Protein AF-A0AAW1ND00-F1 (afdb_monomer_lite)

pLDDT: mean 73.57, std 12.87, range [39.44, 89.62]

Foldseek 3Di:
DWKWFWKDAPPDLDTDIDIFDPDPVDPLHGPLVVVLVVCLVVVVRRMDGAWIEFEDDVPDDQLVQQLSGQVNSQSSCCSNPNHQQQDKHKGWYDHPPPDIWIWIDGSSPSVDIGTDPDDDRDDPDD

Sequence (126 aa):
MVHQLTIFPQIHDHLHRQCLHFQPSDSLTPHFSQESDDLRSLIIRGFHVIGVVAPAQNNVVLESSARHAINVARELRNVLFGEDENSDLVGGVSSNGDEVRFFVSKFGDLDDVEGVEEVVYAEKFV

Organism: Saponaria officinalis (NCBI:txid3572)

Structure (mmCIF, N/CA/C/O backbone):
data_AF-A0AAW1ND00-F1
#
_entry.id   AF-A0AAW1ND00-F1
#
loop_
_atom_site.group_PDB
_atom_site.id
_atom_site.type_symbol
_atom_site.label_atom_id
_atom_site.label_alt_id
_atom_site.label_comp_id
_atom_site.label_asym_id
_atom_site.label_entity_id
_atom_site.label_seq_id
_atom_site.pdbx_PDB_ins_code
_atom_site.Cartn_x
_atom_site.Cartn_y
_atom_site.Cartn_z
_atom_site.occupancy
_atom_site.B_iso_or_equiv
_atom_site.auth_seq_id
_atom_site.auth_comp_id
_atom_site.auth_asym_id
_atom_site.auth_atom_id
_atom_site.pdbx_PDB_model_num
ATOM 1 N N . MET A 1 1 ? 9.511 12.454 -3.654 1.00 44.69 1 MET A N 1
ATOM 2 C CA . MET A 1 1 ? 8.935 11.317 -4.402 1.00 44.69 1 MET A CA 1
ATOM 3 C C . MET A 1 1 ? 7.480 11.201 -3.967 1.00 44.69 1 MET A C 1
ATOM 5 O O . MET A 1 1 ? 7.247 11.313 -2.775 1.00 44.69 1 MET A O 1
ATOM 9 N N . VAL A 1 2 ? 6.510 11.109 -4.882 1.00 43.94 2 VAL A N 1
ATOM 10 C CA . VAL A 1 2 ? 5.072 11.091 -4.532 1.00 43.94 2 VAL A CA 1
ATOM 11 C C . VAL A 1 2 ? 4.541 9.682 -4.769 1.00 43.94 2 VAL A C 1
ATOM 13 O O . VAL A 1 2 ? 4.564 9.230 -5.906 1.00 43.94 2 VAL A O 1
ATOM 16 N N . HIS A 1 3 ? 4.095 8.992 -3.721 1.00 55.91 3 HIS A N 1
ATOM 17 C CA . HIS A 1 3 ? 3.437 7.686 -3.844 1.00 55.91 3 HIS A CA 1
ATOM 18 C C . HIS A 1 3 ? 1.919 7.874 -3.769 1.00 55.91 3 HIS A C 1
ATOM 20 O O . HIS A 1 3 ? 1.431 8.728 -3.023 1.00 55.91 3 HIS A O 1
ATOM 26 N N . GLN A 1 4 ? 1.178 7.102 -4.562 1.00 55.66 4 GLN A N 1
ATOM 27 C CA . GLN A 1 4 ? -0.271 7.219 -4.703 1.00 55.66 4 GLN A CA 1
ATOM 28 C C . GLN A 1 4 ? -0.953 6.026 -4.030 1.00 55.66 4 GLN A C 1
ATOM 30 O O . GLN A 1 4 ? -0.794 4.886 -4.451 1.00 55.66 4 GLN A O 1
ATOM 35 N N . LEU A 1 5 ? -1.720 6.274 -2.974 1.00 60.75 5 LEU A N 1
ATOM 36 C CA . LEU A 1 5 ? -2.513 5.256 -2.296 1.00 60.75 5 LEU A CA 1
ATOM 37 C C . LEU A 1 5 ? -3.749 4.908 -3.124 1.00 60.75 5 LEU A C 1
ATOM 39 O O . LEU A 1 5 ? -4.407 5.794 -3.675 1.00 60.75 5 LEU A O 1
ATOM 43 N N . THR A 1 6 ? -4.075 3.618 -3.178 1.00 59.97 6 THR A N 1
ATOM 44 C CA . THR A 1 6 ? -5.242 3.109 -3.893 1.00 59.97 6 THR A CA 1
ATOM 45 C C . THR A 1 6 ? -6.240 2.520 -2.898 1.00 59.97 6 THR A C 1
ATOM 47 O O . THR A 1 6 ? -5.964 1.516 -2.240 1.00 59.97 6 THR A O 1
ATOM 50 N N . ILE A 1 7 ? -7.408 3.154 -2.777 1.00 59.97 7 ILE A N 1
ATOM 51 C CA . ILE A 1 7 ? -8.453 2.765 -1.823 1.00 59.97 7 ILE A CA 1
ATOM 52 C C . ILE A 1 7 ? -9.704 2.352 -2.597 1.00 59.97 7 ILE A C 1
ATOM 54 O O . ILE A 1 7 ? -10.157 3.082 -3.484 1.00 59.97 7 ILE A O 1
ATOM 58 N N . PHE A 1 8 ? -10.280 1.206 -2.232 1.00 50.94 8 PHE A N 1
ATOM 59 C CA . PHE A 1 8 ? -11.514 0.714 -2.838 1.00 50.94 8 PHE A CA 1
ATOM 60 C C . PHE A 1 8 ? -12.699 0.944 -1.890 1.00 50.94 8 PHE A C 1
ATOM 62 O O . PHE A 1 8 ? -12.628 0.556 -0.715 1.00 50.94 8 PHE A O 1
ATOM 69 N N . PRO A 1 9 ? -13.791 1.571 -2.360 1.00 46.41 9 PRO A N 1
ATOM 70 C CA . PRO A 1 9 ? -15.049 1.583 -1.630 1.00 46.41 9 PRO A CA 1
ATOM 71 C C . PRO A 1 9 ? -15.669 0.181 -1.656 1.00 46.41 9 PRO A C 1
ATOM 73 O O . PRO A 1 9 ? -15.730 -0.450 -2.705 1.00 46.41 9 PRO A O 1
ATOM 76 N N . GLN A 1 10 ? -16.226 -0.290 -0.540 1.00 45.94 10 GLN A N 1
ATOM 77 C CA . GLN A 1 10 ? -17.009 -1.537 -0.503 1.00 45.94 10 GLN A CA 1
ATOM 78 C C . GLN A 1 10 ? -18.344 -1.432 -1.275 1.00 45.94 10 GLN A C 1
ATOM 80 O O . GLN A 1 10 ? -19.018 -2.441 -1.472 1.00 45.94 10 GLN A O 1
ATOM 85 N N . ILE A 1 11 ? -18.751 -0.217 -1.674 1.00 42.00 11 ILE A N 1
ATOM 86 C CA . ILE A 1 11 ? -20.117 0.099 -2.132 1.00 42.00 11 ILE A CA 1
ATOM 87 C C . ILE A 1 11 ? -20.161 0.886 -3.458 1.00 42.00 11 ILE A C 1
ATOM 89 O O . ILE A 1 11 ? -21.248 1.219 -3.911 1.00 42.00 11 ILE A O 1
ATOM 93 N N . HIS A 1 12 ? -19.022 1.257 -4.053 1.00 42.28 12 HIS A N 1
ATOM 94 C CA . HIS A 1 12 ? -18.966 2.048 -5.294 1.00 42.28 12 HIS A CA 1
ATOM 95 C C . HIS A 1 12 ? -17.793 1.589 -6.173 1.00 42.28 12 HIS A C 1
ATOM 97 O O . HIS A 1 12 ? -16.696 1.374 -5.668 1.00 42.28 12 HIS A O 1
ATOM 103 N N . ASP A 1 13 ? -17.992 1.533 -7.491 1.00 50.94 13 ASP A N 1
ATOM 104 C CA . ASP A 1 13 ? -16.999 1.068 -8.481 1.00 50.94 13 ASP A CA 1
ATOM 105 C C . ASP A 1 13 ? -15.899 2.104 -8.802 1.00 50.94 13 ASP A C 1
ATOM 107 O O . ASP A 1 13 ? -15.204 2.026 -9.816 1.00 50.94 13 ASP A O 1
ATOM 111 N N . HIS A 1 14 ? -15.735 3.126 -7.958 1.00 55.09 14 HIS A N 1
ATOM 112 C CA . HIS A 1 14 ? -14.789 4.212 -8.190 1.00 55.09 14 HIS A CA 1
ATOM 113 C C . HIS A 1 14 ? -13.562 4.094 -7.293 1.00 55.09 14 HIS A C 1
ATOM 115 O O . HIS A 1 14 ? -13.641 4.213 -6.072 1.00 55.09 14 HIS A O 1
ATOM 121 N N . LEU A 1 15 ? -12.404 3.935 -7.932 1.00 58.16 15 LEU A N 1
ATOM 122 C CA . LEU A 1 15 ? -11.105 3.967 -7.281 1.00 58.16 15 LEU A CA 1
ATOM 123 C C . LEU A 1 15 ? -10.803 5.369 -6.742 1.00 58.16 15 LEU A C 1
ATOM 125 O O . LEU A 1 15 ? -10.656 6.315 -7.522 1.00 58.16 15 LEU A O 1
ATOM 129 N N . HIS A 1 16 ? -10.656 5.508 -5.424 1.00 63.41 16 HIS A N 1
ATOM 130 C CA . HIS A 1 16 ? -10.162 6.754 -4.846 1.00 63.41 16 HIS A CA 1
ATOM 131 C C . HIS A 1 16 ? -8.635 6.706 -4.776 1.00 63.41 16 HIS A C 1
ATOM 133 O O . HIS A 1 16 ? -8.058 5.799 -4.170 1.00 63.41 16 HIS A O 1
ATOM 139 N N . ARG A 1 17 ? -7.982 7.677 -5.423 1.00 62.47 17 ARG A N 1
ATOM 140 C CA . ARG A 1 17 ? -6.524 7.811 -5.439 1.00 62.47 17 ARG A CA 1
ATOM 141 C C . ARG A 1 17 ? -6.117 9.083 -4.710 1.00 62.47 17 ARG A C 1
ATOM 143 O O . ARG A 1 17 ? -6.443 10.175 -5.168 1.00 62.47 17 ARG A O 1
ATOM 150 N N . GLN A 1 18 ? -5.377 8.935 -3.616 1.00 68.81 18 GLN A N 1
ATOM 151 C CA . GLN A 1 18 ? -4.851 10.050 -2.828 1.00 68.81 18 GLN A CA 1
ATOM 152 C C . GLN A 1 18 ? -3.328 9.935 -2.729 1.00 68.81 18 GLN A C 1
ATOM 154 O O . GLN A 1 18 ? -2.784 8.837 -2.642 1.00 68.81 18 GLN A O 1
ATOM 159 N N . CYS A 1 19 ? -2.625 11.063 -2.795 1.00 74.25 19 CYS A N 1
ATOM 160 C CA . CYS A 1 19 ? -1.177 11.090 -2.602 1.00 74.25 19 CYS A CA 1
ATOM 161 C C . CYS A 1 19 ? -0.846 11.026 -1.109 1.00 74.25 19 CYS A C 1
ATOM 163 O O . CYS A 1 19 ? -1.478 11.733 -0.329 1.00 74.25 19 CYS A O 1
ATOM 165 N N . LEU A 1 20 ? 0.162 10.232 -0.746 1.00 75.31 20 LEU A N 1
ATOM 166 C CA . LEU A 1 20 ? 0.664 10.158 0.627 1.00 75.31 20 LEU A CA 1
ATOM 167 C C . LEU A 1 20 ? 1.698 11.261 0.883 1.00 75.31 20 LEU A C 1
ATOM 169 O O . LEU A 1 20 ? 2.569 11.510 0.039 1.00 75.31 20 LEU A O 1
ATOM 173 N N . HIS A 1 21 ? 1.648 11.879 2.059 1.00 79.38 21 HIS A N 1
ATOM 174 C CA . HIS A 1 21 ? 2.689 12.772 2.552 1.00 79.38 21 HIS A CA 1
ATOM 175 C C . HIS A 1 21 ? 3.846 11.953 3.126 1.00 79.38 21 HIS A C 1
ATOM 177 O O . HIS A 1 21 ? 3.658 11.037 3.926 1.00 79.38 21 HIS A O 1
ATOM 183 N N . PHE A 1 22 ? 5.067 12.299 2.723 1.00 76.38 22 PHE A N 1
ATOM 184 C CA . PHE A 1 22 ? 6.293 11.625 3.151 1.00 76.38 22 PHE A CA 1
ATOM 185 C C . PHE A 1 22 ? 7.032 12.430 4.206 1.00 76.38 22 PHE A C 1
ATOM 187 O O . PHE A 1 22 ? 6.943 13.660 4.230 1.00 76.38 22 PHE A O 1
ATOM 194 N N . GLN A 1 23 ? 7.788 11.727 5.047 1.00 76.75 23 GLN A N 1
ATOM 195 C CA . GLN A 1 23 ? 8.604 12.351 6.072 1.00 76.75 23 GLN A CA 1
ATOM 196 C C . GLN A 1 23 ? 9.640 13.305 5.451 1.00 76.75 23 GLN A C 1
ATOM 198 O O . GLN A 1 23 ? 10.354 12.920 4.526 1.00 76.75 23 GLN A O 1
ATOM 203 N N . PRO A 1 24 ? 9.806 14.538 5.975 1.00 72.62 24 PRO A N 1
ATOM 204 C CA . PRO A 1 24 ? 10.834 15.465 5.507 1.00 72.62 24 PRO A CA 1
ATOM 205 C C . PRO A 1 24 ? 12.245 14.877 5.597 1.00 72.62 24 PRO A C 1
ATOM 207 O O . PRO A 1 24 ? 13.118 15.230 4.810 1.00 72.62 24 PRO A O 1
ATOM 210 N N . SER A 1 25 ? 12.461 13.999 6.579 1.00 76.38 25 SER A N 1
ATOM 211 C CA . SER A 1 25 ? 13.715 13.294 6.837 1.00 76.38 25 SER A CA 1
ATOM 212 C C . SER A 1 25 ? 13.886 12.011 6.023 1.00 76.38 25 SER A C 1
ATOM 214 O O . SER A 1 25 ? 15.015 11.546 5.894 1.00 76.38 25 SER A O 1
ATOM 216 N N . ASP A 1 26 ? 12.803 11.439 5.486 1.00 74.56 26 ASP A N 1
ATOM 217 C CA . ASP A 1 26 ? 12.828 10.200 4.708 1.00 74.56 26 ASP A CA 1
ATOM 218 C C . ASP A 1 26 ? 11.760 10.215 3.603 1.00 74.56 26 ASP A C 1
ATOM 220 O O . ASP A 1 26 ? 10.564 10.037 3.834 1.00 74.56 26 ASP A O 1
ATOM 224 N N . SER A 1 27 ? 12.219 10.375 2.361 1.00 69.75 27 SER A N 1
ATOM 225 C CA . SER A 1 27 ? 11.358 10.432 1.178 1.00 69.75 27 SER A CA 1
ATOM 226 C C . SER A 1 27 ? 10.739 9.093 0.762 1.00 69.75 27 SER A C 1
ATOM 228 O O . SER A 1 27 ? 10.025 9.060 -0.243 1.00 69.75 27 SER A O 1
ATOM 230 N N . LEU A 1 28 ? 11.046 8.007 1.478 1.00 70.38 28 LEU A N 1
ATOM 231 C CA . LEU A 1 28 ? 10.506 6.664 1.258 1.00 70.38 28 LEU A CA 1
ATOM 232 C C . LEU A 1 28 ? 9.554 6.224 2.374 1.00 70.38 28 LEU A C 1
ATOM 234 O O . LEU A 1 28 ? 8.846 5.239 2.207 1.00 70.38 28 LEU A O 1
ATOM 238 N N . THR A 1 29 ? 9.462 6.966 3.476 1.00 76.69 29 THR A N 1
ATOM 239 C CA . THR A 1 29 ? 8.557 6.625 4.578 1.00 76.69 29 THR A CA 1
ATOM 240 C C . THR A 1 29 ? 7.404 7.629 4.666 1.00 76.69 29 THR A C 1
ATOM 242 O O . THR A 1 29 ? 7.641 8.824 4.876 1.00 76.69 29 THR A O 1
ATOM 245 N N . PRO A 1 30 ? 6.141 7.191 4.513 1.00 82.00 30 PRO A N 1
ATOM 246 C CA . PRO A 1 30 ? 4.983 8.054 4.722 1.00 82.00 30 PRO A CA 1
ATOM 247 C C . PRO A 1 30 ? 4.836 8.539 6.165 1.00 82.00 30 PRO A C 1
ATOM 249 O O . PRO A 1 30 ? 5.257 7.892 7.125 1.00 82.00 30 PRO A O 1
ATOM 252 N N . HIS A 1 31 ? 4.138 9.656 6.337 1.00 84.44 31 HIS A N 1
ATOM 253 C CA . HIS A 1 31 ? 3.668 10.123 7.635 1.00 84.44 31 HIS A CA 1
ATOM 254 C C . HIS A 1 31 ? 2.451 9.320 8.109 1.00 84.44 31 HIS A C 1
ATOM 256 O O . HIS A 1 31 ? 1.345 9.845 8.186 1.00 84.44 31 HIS A O 1
ATOM 262 N N . PHE A 1 32 ? 2.651 8.052 8.475 1.00 82.69 32 PHE A N 1
ATOM 263 C CA . PHE A 1 32 ? 1.560 7.122 8.797 1.00 82.69 32 PHE A CA 1
ATOM 264 C C . PHE A 1 32 ? 0.520 7.661 9.786 1.00 82.69 32 PHE A C 1
ATOM 266 O O . PHE A 1 32 ? -0.664 7.433 9.581 1.00 82.69 32 PHE A O 1
ATOM 273 N N . SER A 1 33 ? 0.925 8.408 10.821 1.00 83.75 33 SER A N 1
ATOM 274 C CA . SER A 1 33 ? -0.034 9.018 11.755 1.00 83.75 33 SER A CA 1
ATOM 275 C C . SER A 1 33 ? -0.968 10.003 11.049 1.00 83.75 33 SER A C 1
ATOM 277 O O . SER A 1 33 ? -2.181 9.884 11.185 1.00 83.75 33 SER A O 1
ATOM 279 N N . GLN A 1 34 ? -0.410 10.931 10.269 1.00 83.81 34 GLN A N 1
ATOM 280 C CA . GLN A 1 34 ? -1.178 11.934 9.532 1.00 83.81 34 GLN A CA 1
ATOM 281 C C . GLN A 1 34 ? -2.067 11.271 8.477 1.00 83.81 34 GLN A C 1
ATOM 283 O O . GLN A 1 34 ? -3.267 11.520 8.438 1.00 83.81 34 GLN A O 1
ATOM 288 N N . GLU A 1 35 ? -1.491 10.369 7.680 1.00 84.44 35 GLU A N 1
ATOM 289 C CA . GLU A 1 35 ? -2.233 9.633 6.655 1.00 84.44 35 GLU A CA 1
ATOM 290 C C . GLU A 1 35 ? -3.373 8.822 7.273 1.00 84.44 35 GLU A C 1
ATOM 292 O O . GLU A 1 35 ? -4.479 8.801 6.746 1.00 84.44 35 GLU A O 1
ATOM 297 N N . SER A 1 36 ? -3.145 8.187 8.426 1.00 81.62 36 SER A N 1
ATOM 298 C CA . SER A 1 36 ? -4.183 7.407 9.097 1.00 81.62 36 SER A CA 1
ATOM 299 C C . SER A 1 36 ? -5.359 8.261 9.571 1.00 81.62 36 SER A C 1
ATOM 301 O O . SER A 1 36 ? -6.504 7.821 9.476 1.00 81.62 36 SER A O 1
ATOM 303 N N . ASP A 1 37 ? -5.103 9.482 10.041 1.00 84.12 37 ASP A N 1
ATOM 304 C CA . ASP A 1 37 ? -6.154 10.398 10.486 1.00 84.12 37 ASP A CA 1
ATOM 305 C C . ASP A 1 37 ? -7.002 10.883 9.305 1.00 84.12 37 ASP A C 1
ATOM 307 O O . ASP A 1 37 ? -8.236 10.861 9.383 1.00 84.12 37 ASP A O 1
ATOM 311 N N . ASP A 1 38 ? -6.361 11.206 8.179 1.00 79.75 38 ASP A N 1
ATOM 312 C CA . ASP A 1 38 ? -7.047 11.570 6.937 1.00 79.75 38 ASP A CA 1
ATOM 313 C C . ASP A 1 38 ? -7.891 10.393 6.408 1.00 79.75 38 ASP A C 1
ATOM 315 O O . ASP A 1 38 ? -9.079 10.545 6.091 1.00 79.75 38 ASP A O 1
ATOM 319 N N . LEU A 1 39 ? -7.314 9.186 6.391 1.00 78.88 39 LEU A N 1
ATOM 320 C CA . LEU A 1 39 ? -7.948 7.967 5.881 1.00 78.88 39 LEU A CA 1
ATOM 321 C C . LEU A 1 39 ? -9.087 7.452 6.761 1.00 78.88 39 LEU A C 1
ATOM 323 O O . LEU A 1 39 ? -10.058 6.908 6.229 1.00 78.88 39 LEU A O 1
ATOM 327 N N . ARG A 1 40 ? -9.042 7.649 8.084 1.00 81.44 40 ARG A N 1
ATOM 328 C CA . ARG A 1 40 ? -10.145 7.279 8.994 1.00 81.44 40 ARG A CA 1
ATOM 329 C C . ARG A 1 40 ? -11.463 7.934 8.587 1.00 81.44 40 ARG A C 1
ATOM 331 O O . ARG A 1 40 ? -12.512 7.294 8.662 1.00 81.44 40 ARG A O 1
ATOM 338 N N . SER A 1 41 ? -11.417 9.170 8.087 1.00 75.06 41 SER A N 1
ATOM 339 C CA . SER A 1 41 ? -12.606 9.873 7.587 1.00 75.06 41 SER A CA 1
ATOM 340 C C . SER A 1 41 ? -13.233 9.202 6.352 1.00 75.06 41 SER A C 1
ATOM 342 O O . SER A 1 41 ? -14.452 9.273 6.153 1.00 75.06 41 SER A O 1
ATOM 344 N N . LEU A 1 42 ? -12.412 8.523 5.543 1.00 68.69 42 LEU A N 1
ATOM 345 C CA . LEU A 1 42 ? -12.833 7.774 4.362 1.00 68.69 42 LEU A CA 1
ATOM 346 C C . LEU A 1 42 ? -13.297 6.366 4.739 1.00 68.69 42 LEU A C 1
ATOM 348 O O . LEU A 1 42 ? -14.325 5.912 4.251 1.00 68.69 42 LEU A O 1
ATOM 352 N N . ILE A 1 43 ? -12.607 5.691 5.658 1.00 67.81 43 ILE A N 1
ATOM 353 C CA . ILE A 1 43 ? -12.944 4.329 6.107 1.00 67.81 43 ILE A CA 1
ATOM 354 C C . ILE A 1 43 ? -14.331 4.256 6.742 1.00 67.81 43 ILE A C 1
ATOM 356 O O . ILE A 1 43 ? -15.072 3.317 6.460 1.00 67.81 43 ILE A O 1
ATOM 360 N N . ILE A 1 44 ? -14.738 5.270 7.516 1.00 59.47 44 ILE A N 1
ATOM 361 C CA . ILE A 1 44 ? -16.102 5.361 8.074 1.00 59.47 44 ILE A CA 1
ATOM 362 C C . ILE A 1 44 ? -17.176 5.305 6.964 1.00 59.47 44 ILE A C 1
ATOM 364 O O . ILE A 1 44 ? -18.315 4.921 7.217 1.00 59.47 44 ILE A O 1
ATOM 368 N N . ARG A 1 45 ? -16.818 5.620 5.710 1.00 62.25 45 ARG A N 1
ATOM 369 C CA . ARG A 1 45 ? -17.694 5.529 4.530 1.00 62.25 45 ARG A CA 1
ATOM 370 C C . ARG A 1 45 ? -17.657 4.156 3.841 1.00 62.25 45 ARG A C 1
ATOM 372 O O . ARG A 1 45 ? -18.149 4.031 2.724 1.00 62.25 45 ARG A O 1
ATOM 379 N N . GLY A 1 46 ? -17.082 3.138 4.485 1.00 63.97 46 GLY A N 1
ATOM 380 C CA . GLY A 1 46 ? -16.999 1.770 3.970 1.00 63.97 46 GLY A CA 1
ATOM 381 C C . GLY A 1 46 ? -15.828 1.535 3.016 1.00 63.97 46 GLY A C 1
ATOM 382 O O . GLY A 1 46 ? -15.947 0.727 2.103 1.00 63.97 46 GLY A O 1
ATOM 383 N N . PH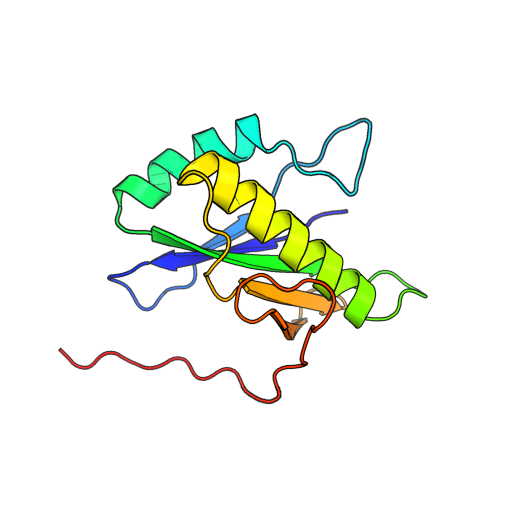E A 1 47 ? -14.717 2.251 3.176 1.00 66.88 47 PHE A N 1
ATOM 384 C CA . PHE A 1 47 ? -13.527 2.079 2.339 1.00 66.88 47 PHE A CA 1
ATOM 385 C C . PHE A 1 47 ? -12.513 1.136 2.985 1.00 66.88 47 PHE A C 1
ATOM 387 O O . PHE A 1 47 ? -12.372 1.115 4.207 1.00 66.88 47 PHE A O 1
ATOM 394 N N . HIS A 1 48 ? -11.774 0.396 2.155 1.00 71.06 48 HIS A N 1
ATOM 395 C CA . HIS A 1 48 ? -10.686 -0.469 2.598 1.00 71.06 48 HIS A CA 1
ATOM 396 C C . HIS A 1 48 ? -9.405 -0.180 1.813 1.00 71.06 48 HIS A C 1
ATOM 398 O O . HIS A 1 48 ? -9.428 0.007 0.592 1.00 71.06 48 HIS A O 1
ATOM 404 N N . VAL A 1 49 ? -8.276 -0.140 2.517 1.00 73.81 49 VAL A N 1
ATOM 405 C CA . VAL A 1 49 ? -6.959 0.008 1.889 1.00 73.81 49 VAL A CA 1
ATOM 406 C C . VAL A 1 49 ? -6.540 -1.362 1.384 1.00 73.81 49 VAL A C 1
ATOM 408 O O . VAL A 1 49 ? -6.465 -2.285 2.179 1.00 73.81 49 VAL A O 1
ATOM 411 N N . ILE A 1 50 ? -6.271 -1.542 0.094 1.00 74.06 50 ILE A N 1
ATOM 412 C CA . ILE A 1 50 ? -5.779 -2.839 -0.419 1.00 74.06 50 ILE A CA 1
ATOM 413 C C . ILE A 1 50 ? -4.398 -2.736 -1.062 1.00 74.06 50 ILE A C 1
ATOM 415 O O . ILE A 1 50 ? -3.798 -3.762 -1.363 1.00 74.06 50 ILE A O 1
ATOM 419 N N . GLY A 1 51 ? -3.881 -1.519 -1.254 1.00 79.62 51 GLY A N 1
ATOM 420 C CA . GLY A 1 51 ? -2.587 -1.341 -1.887 1.00 79.62 51 GLY A CA 1
ATOM 421 C C . GLY A 1 51 ? -2.124 0.099 -2.056 1.00 79.62 51 GLY A C 1
ATOM 422 O O . GLY A 1 51 ? -2.889 1.054 -1.911 1.00 79.62 51 GLY A O 1
ATOM 423 N N . VAL A 1 52 ? -0.848 0.245 -2.401 1.00 83.31 52 VAL A N 1
ATOM 424 C CA . VAL A 1 52 ? -0.170 1.524 -2.670 1.00 83.31 52 VAL A CA 1
ATOM 425 C C . VAL A 1 52 ? 0.518 1.429 -4.024 1.00 83.31 52 VAL A C 1
ATOM 427 O O . VAL A 1 52 ? 1.003 0.367 -4.398 1.00 83.31 52 VAL A O 1
ATOM 430 N N . VAL A 1 53 ? 0.582 2.537 -4.756 1.00 82.38 53 VAL A N 1
ATOM 431 C CA . VAL A 1 53 ? 1.346 2.675 -5.995 1.00 82.38 53 VAL A CA 1
ATOM 432 C C . VAL A 1 53 ? 2.592 3.517 -5.728 1.00 82.38 53 VAL A C 1
ATOM 434 O O . VAL A 1 53 ? 2.500 4.680 -5.327 1.00 82.38 53 VAL A O 1
ATOM 437 N N . ALA A 1 54 ? 3.763 2.939 -5.976 1.00 82.50 54 ALA A N 1
ATOM 438 C CA . ALA A 1 54 ? 5.045 3.623 -5.924 1.00 82.50 54 ALA A CA 1
ATOM 439 C C . ALA A 1 54 ? 5.490 4.106 -7.313 1.00 82.50 54 ALA A C 1
ATOM 441 O O . ALA A 1 54 ? 5.263 3.417 -8.309 1.00 82.50 54 ALA A O 1
ATOM 442 N N . PRO A 1 55 ? 6.170 5.257 -7.420 1.00 76.50 55 PRO A N 1
ATOM 443 C CA . PRO A 1 55 ? 6.896 5.597 -8.635 1.00 76.50 55 PRO A CA 1
ATOM 444 C C . PRO A 1 55 ? 8.003 4.580 -8.906 1.00 76.50 55 PRO A C 1
ATOM 446 O O . PRO A 1 55 ? 8.769 4.235 -8.005 1.00 76.50 55 PRO A O 1
ATOM 449 N N . ALA A 1 56 ? 8.146 4.169 -10.162 1.00 76.62 56 ALA A N 1
ATOM 450 C CA .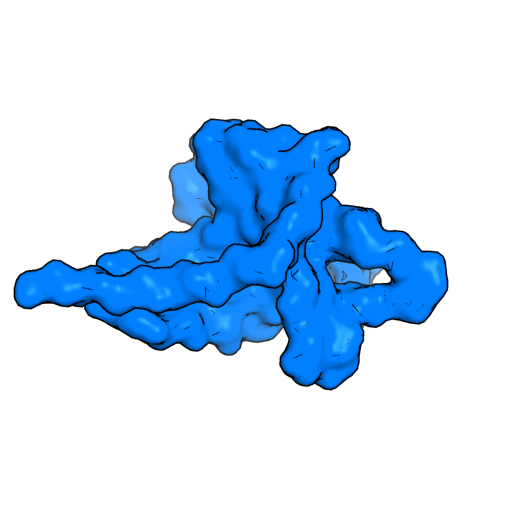 ALA A 1 56 ? 9.337 3.471 -10.615 1.00 76.62 56 ALA A CA 1
ATOM 451 C C . ALA A 1 56 ? 10.543 4.409 -10.467 1.00 76.62 56 ALA A C 1
ATOM 453 O O . ALA A 1 56 ? 10.564 5.503 -11.037 1.00 76.62 56 ALA A O 1
ATOM 454 N N . GLN A 1 57 ? 11.550 3.996 -9.701 1.00 71.25 57 GLN A N 1
ATOM 455 C CA . GLN A 1 57 ? 12.814 4.724 -9.645 1.00 71.25 57 GLN A CA 1
ATOM 456 C C . GLN A 1 57 ? 13.721 4.294 -10.797 1.00 71.25 57 GLN A C 1
ATOM 458 O O . GLN A 1 57 ? 13.834 3.108 -11.115 1.00 71.25 57 GLN A O 1
ATOM 463 N N . ASN A 1 58 ? 14.420 5.260 -11.392 1.00 65.19 58 ASN A N 1
ATOM 464 C CA . ASN A 1 58 ? 15.441 4.970 -12.392 1.00 65.19 58 ASN A CA 1
ATOM 465 C C . ASN A 1 58 ? 16.510 4.053 -11.774 1.00 65.19 58 ASN A C 1
ATOM 467 O O . ASN A 1 58 ? 17.070 4.377 -10.729 1.00 65.19 58 ASN A O 1
ATOM 471 N N . ASN A 1 59 ? 16.811 2.940 -12.448 1.00 65.88 59 ASN A N 1
ATOM 472 C CA . ASN A 1 59 ? 17.789 1.920 -12.039 1.00 65.88 59 ASN A CA 1
ATOM 473 C C . ASN A 1 59 ? 17.369 0.992 -10.881 1.00 65.88 59 ASN A C 1
ATOM 475 O O . ASN A 1 59 ? 18.204 0.221 -10.410 1.00 65.88 59 ASN A O 1
ATOM 479 N N . VAL A 1 60 ? 16.108 1.018 -10.437 1.00 69.94 60 VAL A N 1
ATOM 480 C CA . VAL A 1 60 ? 15.592 0.079 -9.425 1.00 69.94 60 VAL A CA 1
ATOM 481 C C . VAL A 1 60 ? 14.764 -1.017 -10.095 1.00 69.94 60 VAL A C 1
ATOM 483 O O . VAL A 1 60 ? 13.983 -0.756 -11.010 1.00 69.94 60 VAL A O 1
ATOM 486 N N . VAL A 1 61 ? 14.937 -2.261 -9.640 1.00 80.62 61 VAL A N 1
ATOM 487 C CA . VAL A 1 61 ? 14.132 -3.405 -10.092 1.00 80.62 61 VAL A CA 1
ATOM 488 C C . VAL A 1 61 ? 12.674 -3.172 -9.686 1.00 80.62 61 VAL A C 1
ATOM 490 O O . VAL A 1 61 ? 12.401 -2.866 -8.527 1.00 80.62 61 VAL A O 1
ATOM 493 N N . LEU A 1 62 ? 11.732 -3.328 -10.621 1.00 82.31 62 LEU A N 1
ATOM 494 C CA . LEU A 1 62 ? 10.304 -3.072 -10.377 1.00 82.31 62 LEU A CA 1
ATOM 495 C C . LEU A 1 62 ? 9.772 -3.823 -9.149 1.00 82.31 62 LEU A C 1
ATOM 497 O O . LEU A 1 62 ? 9.052 -3.237 -8.350 1.00 82.31 62 LEU A O 1
ATOM 501 N N . GLU A 1 63 ? 10.197 -5.071 -8.950 1.00 84.50 63 GLU A N 1
ATOM 502 C CA . GLU A 1 63 ? 9.835 -5.888 -7.786 1.00 84.50 63 GLU A CA 1
ATOM 503 C C . GLU A 1 63 ? 10.238 -5.235 -6.451 1.00 84.50 63 GLU A C 1
ATOM 505 O O . GLU A 1 63 ? 9.476 -5.254 -5.492 1.00 84.50 63 GLU A O 1
ATOM 510 N N . SER A 1 64 ? 11.396 -4.568 -6.388 1.00 85.75 64 SER A N 1
ATOM 511 C CA . SER A 1 64 ? 11.832 -3.842 -5.187 1.00 85.75 64 SER A CA 1
ATOM 512 C C . SER A 1 64 ? 10.911 -2.658 -4.880 1.00 85.75 64 SER A C 1
ATOM 514 O O . SER A 1 64 ? 10.566 -2.427 -3.720 1.00 85.75 64 SER A O 1
ATOM 516 N N . SER A 1 65 ? 10.491 -1.920 -5.912 1.00 84.62 65 SER A N 1
ATOM 517 C CA . SER A 1 65 ? 9.534 -0.817 -5.753 1.00 84.62 65 SER A CA 1
ATOM 518 C C . SER A 1 65 ? 8.148 -1.338 -5.361 1.00 84.62 65 SER A C 1
ATOM 520 O O . SER A 1 65 ? 7.473 -0.730 -4.534 1.00 84.62 65 SER A O 1
ATOM 522 N N . ALA A 1 66 ? 7.752 -2.493 -5.895 1.00 87.06 66 ALA A N 1
ATOM 523 C CA . ALA A 1 66 ? 6.502 -3.154 -5.556 1.00 87.06 66 ALA A CA 1
ATOM 524 C C . ALA A 1 66 ? 6.489 -3.631 -4.101 1.00 87.06 66 ALA A C 1
ATOM 526 O O . ALA A 1 66 ? 5.565 -3.311 -3.361 1.00 87.06 66 ALA A O 1
ATOM 527 N N . ARG A 1 67 ? 7.552 -4.310 -3.656 1.00 88.56 67 ARG A N 1
ATOM 528 C CA . ARG A 1 67 ? 7.724 -4.765 -2.270 1.00 88.56 67 ARG A CA 1
ATOM 529 C C . ARG A 1 67 ? 7.686 -3.595 -1.290 1.00 88.56 67 ARG A C 1
ATOM 531 O O . ARG A 1 67 ? 7.046 -3.683 -0.246 1.00 88.56 67 ARG A O 1
ATOM 538 N N . HIS A 1 68 ? 8.312 -2.475 -1.649 1.00 87.06 68 HIS A N 1
ATOM 539 C CA . HIS A 1 68 ? 8.214 -1.247 -0.868 1.00 87.06 68 HIS A CA 1
ATOM 540 C C . HIS A 1 68 ? 6.767 -0.742 -0.776 1.00 87.06 68 HIS A C 1
ATOM 542 O O . HIS A 1 68 ? 6.286 -0.459 0.320 1.00 87.06 68 HIS A O 1
ATOM 548 N N . ALA A 1 69 ? 6.049 -0.687 -1.901 1.00 86.56 69 ALA A N 1
ATOM 549 C CA . ALA A 1 69 ? 4.649 -0.276 -1.926 1.00 86.56 69 ALA A CA 1
ATOM 550 C C . ALA A 1 69 ? 3.750 -1.198 -1.077 1.00 86.56 69 ALA A C 1
ATOM 552 O O . ALA A 1 69 ? 2.921 -0.709 -0.311 1.00 86.56 69 ALA A O 1
ATOM 553 N N . ILE A 1 70 ? 3.954 -2.517 -1.151 1.00 88.25 70 ILE A N 1
ATOM 554 C CA . ILE A 1 70 ? 3.237 -3.514 -0.340 1.00 88.25 70 ILE A CA 1
ATOM 555 C C . ILE A 1 70 ? 3.521 -3.295 1.146 1.00 88.25 70 ILE A C 1
ATOM 557 O O . ILE A 1 70 ? 2.591 -3.254 1.948 1.00 88.25 70 ILE A O 1
ATOM 561 N N . ASN A 1 71 ? 4.786 -3.086 1.518 1.00 88.06 71 ASN A N 1
ATOM 562 C CA . ASN A 1 71 ? 5.149 -2.818 2.905 1.00 88.06 71 ASN A CA 1
ATOM 563 C C . ASN A 1 71 ? 4.472 -1.541 3.425 1.00 88.06 71 ASN A C 1
ATOM 565 O O . ASN A 1 71 ? 3.907 -1.543 4.512 1.00 88.06 71 ASN A O 1
ATOM 569 N N . VAL A 1 72 ? 4.444 -0.468 2.629 1.00 87.19 72 VAL A N 1
ATOM 570 C CA . VAL A 1 72 ? 3.718 0.759 2.992 1.00 87.19 72 VAL A CA 1
ATOM 571 C C . VAL A 1 72 ? 2.217 0.499 3.164 1.00 87.19 72 VAL A C 1
ATOM 573 O O . VAL A 1 72 ? 1.614 1.007 4.110 1.00 87.19 72 VAL A O 1
ATOM 576 N N . ALA A 1 73 ? 1.608 -0.295 2.279 1.00 85.94 73 ALA A N 1
ATOM 577 C CA . ALA A 1 73 ? 0.197 -0.662 2.387 1.00 85.94 73 ALA A CA 1
ATOM 578 C C . ALA A 1 73 ? -0.089 -1.449 3.677 1.00 85.94 73 ALA A C 1
ATOM 580 O O . ALA A 1 73 ? -1.089 -1.177 4.346 1.00 85.94 73 ALA A O 1
ATOM 581 N N . ARG A 1 74 ? 0.811 -2.368 4.050 1.00 86.44 74 ARG A N 1
ATOM 582 C CA . ARG A 1 74 ? 0.745 -3.140 5.297 1.00 86.44 74 ARG A CA 1
ATOM 583 C C . ARG A 1 74 ? 0.797 -2.239 6.524 1.00 86.44 74 ARG A C 1
ATOM 585 O O . ARG A 1 74 ? -0.080 -2.319 7.375 1.00 86.44 74 ARG A O 1
ATOM 592 N N . GLU A 1 75 ? 1.782 -1.346 6.595 1.00 87.00 75 GLU A N 1
ATOM 593 C CA . GLU A 1 75 ? 1.924 -0.419 7.723 1.00 87.00 75 GLU A CA 1
ATOM 594 C C . GLU A 1 75 ? 0.698 0.496 7.860 1.00 87.00 75 GLU A C 1
ATOM 596 O O . GLU A 1 75 ? 0.176 0.685 8.959 1.00 87.00 75 GLU A O 1
ATOM 601 N N . LEU A 1 76 ? 0.165 1.008 6.742 1.00 83.62 76 LEU A N 1
ATOM 602 C CA . LEU A 1 76 ? -1.073 1.794 6.758 1.00 83.62 76 LEU A CA 1
ATOM 603 C C . LEU A 1 76 ? -2.253 0.987 7.300 1.00 83.62 76 LEU A C 1
ATOM 605 O O . LEU A 1 76 ? -2.994 1.492 8.142 1.00 83.62 76 LEU A O 1
ATOM 609 N N . ARG A 1 77 ? -2.425 -0.262 6.853 1.00 82.19 77 ARG A N 1
ATOM 610 C CA . ARG A 1 77 ? -3.465 -1.145 7.391 1.00 82.19 77 ARG A CA 1
ATOM 611 C C . ARG A 1 77 ? -3.305 -1.384 8.882 1.00 82.19 77 ARG A C 1
ATOM 613 O O . ARG A 1 77 ? -4.284 -1.225 9.603 1.00 82.19 77 ARG A O 1
ATOM 620 N N . ASN A 1 78 ? -2.091 -1.682 9.334 1.00 84.69 78 ASN A N 1
ATOM 621 C CA . ASN A 1 78 ? -1.807 -1.928 10.742 1.00 84.69 78 ASN A CA 1
ATOM 622 C C . ASN A 1 78 ? -2.208 -0.732 11.616 1.00 84.69 78 ASN A C 1
ATOM 624 O O . ASN A 1 78 ? -2.831 -0.899 12.663 1.00 84.69 78 ASN A O 1
ATOM 628 N N . VAL A 1 79 ? -1.929 0.493 11.162 1.00 86.00 79 VAL A N 1
ATOM 629 C CA . VAL A 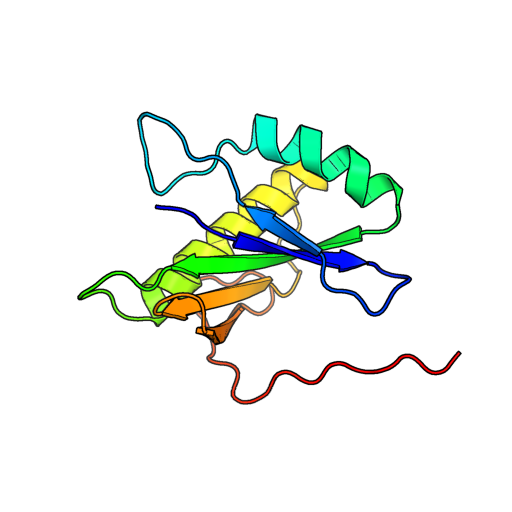1 79 ? -2.310 1.720 11.884 1.00 86.00 79 VAL A CA 1
ATOM 630 C C . VAL A 1 79 ? -3.825 1.987 11.840 1.00 86.00 79 VAL A C 1
ATOM 632 O O . VAL A 1 79 ? -4.391 2.558 12.780 1.00 86.00 79 VAL A O 1
ATOM 635 N N . LEU A 1 80 ? -4.495 1.604 10.752 1.00 80.44 80 LEU A N 1
ATOM 636 C CA . LEU A 1 80 ? -5.915 1.882 10.523 1.00 80.44 80 LEU A CA 1
ATOM 637 C C . LEU A 1 80 ? -6.851 0.858 11.168 1.00 80.44 80 LEU A C 1
ATOM 639 O O . LEU A 1 80 ? -7.892 1.246 11.700 1.00 80.44 80 LEU A O 1
ATOM 643 N N . PHE A 1 81 ? -6.485 -0.420 11.119 1.00 80.62 81 PHE A N 1
ATOM 644 C CA . PHE A 1 81 ? -7.345 -1.549 11.472 1.00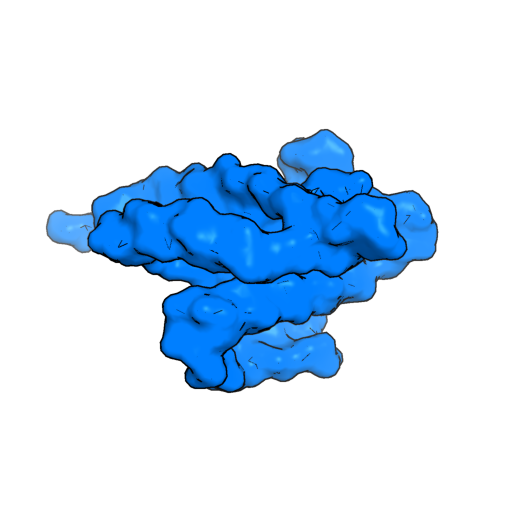 80.62 81 PHE A CA 1
ATOM 645 C C . PHE A 1 81 ? -6.766 -2.441 12.584 1.00 80.62 81 PHE A C 1
ATOM 647 O O . PHE A 1 81 ? -7.511 -3.237 13.152 1.00 80.62 81 PHE A O 1
ATOM 654 N N . GLY A 1 82 ? -5.486 -2.282 12.944 1.00 80.06 82 GLY A N 1
ATOM 655 C CA . GLY A 1 82 ? -4.749 -3.222 13.799 1.00 80.06 82 GLY A CA 1
ATOM 656 C C . GLY A 1 82 ? -4.025 -4.303 12.985 1.00 80.06 82 GLY A C 1
ATOM 657 O O . GLY A 1 82 ? -4.043 -4.254 11.759 1.00 80.06 82 GLY 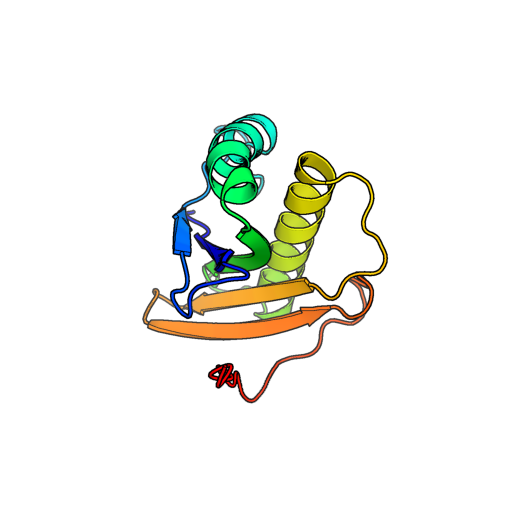A O 1
ATOM 658 N N . GLU A 1 83 ? -3.364 -5.253 13.659 1.00 67.88 83 GLU A N 1
ATOM 659 C CA . GLU A 1 83 ? -2.609 -6.337 13.004 1.00 67.88 83 GLU A CA 1
ATOM 660 C C . GLU A 1 83 ? -3.491 -7.137 12.035 1.00 67.88 83 GLU A C 1
ATOM 662 O O . GLU A 1 83 ? -4.472 -7.769 12.432 1.00 67.88 83 GLU A O 1
ATOM 667 N N . ASP A 1 84 ? -3.113 -7.117 10.760 1.00 65.06 84 ASP A N 1
ATOM 668 C CA . ASP A 1 84 ? -3.805 -7.804 9.673 1.00 65.06 84 ASP A CA 1
ATOM 669 C C . ASP A 1 84 ? -2.785 -8.577 8.829 1.00 65.06 84 ASP A C 1
ATOM 671 O O . ASP A 1 84 ? -2.506 -8.257 7.674 1.00 65.06 84 ASP A O 1
ATOM 675 N N . GLU A 1 85 ? -2.162 -9.579 9.454 1.00 62.41 85 GLU A N 1
ATOM 676 C CA . GLU A 1 85 ? -1.088 -10.367 8.835 1.00 62.41 85 GLU A CA 1
ATOM 677 C C . GLU A 1 85 ? -1.581 -11.360 7.771 1.00 62.41 85 GLU A C 1
ATOM 679 O O . GLU A 1 85 ? -0.767 -11.955 7.083 1.00 62.41 85 GLU A O 1
ATOM 684 N N . ASN A 1 86 ? -2.894 -11.541 7.593 1.00 69.00 86 ASN A N 1
ATOM 685 C CA . ASN A 1 86 ? -3.445 -12.604 6.736 1.00 69.00 86 ASN A CA 1
ATOM 686 C C . ASN A 1 86 ? -4.191 -12.098 5.497 1.00 69.00 86 ASN A C 1
ATOM 688 O O . ASN A 1 86 ? -4.865 -12.880 4.824 1.00 69.00 86 ASN A O 1
ATOM 692 N N . SER A 1 87 ? -4.103 -10.805 5.196 1.00 74.31 87 SER A N 1
ATOM 693 C CA . SER A 1 87 ? -4.756 -10.224 4.028 1.00 74.31 87 SER A CA 1
ATOM 694 C C . SER A 1 87 ? -3.811 -10.128 2.836 1.00 74.31 87 SER A C 1
ATOM 696 O O . SER A 1 87 ? -2.649 -9.750 2.974 1.00 74.31 87 SER A O 1
ATOM 698 N N . ASP A 1 88 ? -4.345 -10.385 1.644 1.00 83.00 88 ASP A N 1
ATOM 699 C CA . ASP A 1 88 ? -3.631 -10.103 0.403 1.00 83.00 88 ASP A CA 1
ATOM 700 C C . ASP A 1 88 ? -3.422 -8.590 0.245 1.00 83.00 88 ASP A C 1
ATOM 702 O O . ASP A 1 88 ? -4.330 -7.778 0.479 1.00 83.00 88 ASP A O 1
ATOM 706 N N . LEU A 1 89 ? -2.213 -8.215 -0.168 1.00 85.94 89 LEU A N 1
ATOM 707 C CA . LEU A 1 89 ? -1.805 -6.828 -0.364 1.00 85.94 89 LEU A CA 1
ATOM 708 C C . LEU A 1 89 ? -1.322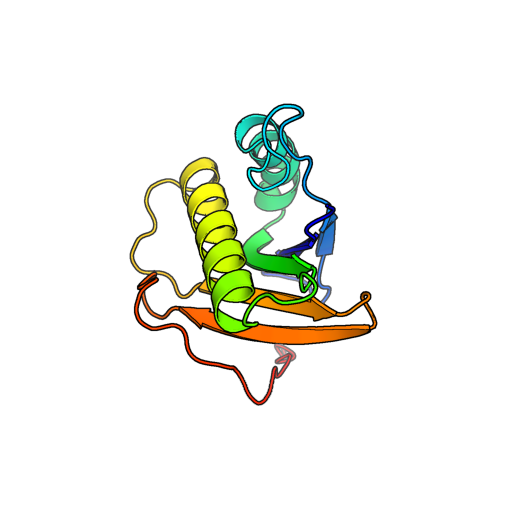 -6.610 -1.793 1.00 85.94 89 LEU A C 1
ATOM 710 O O . LEU A 1 89 ? -0.579 -7.416 -2.349 1.00 85.94 89 LEU A O 1
ATOM 714 N N . VAL A 1 90 ? -1.714 -5.477 -2.371 1.00 85.50 90 VAL A N 1
ATOM 715 C CA . VAL A 1 90 ? -1.368 -5.095 -3.740 1.00 85.50 90 VAL A CA 1
ATOM 716 C C . VAL A 1 90 ? -0.332 -3.969 -3.731 1.00 85.50 90 VAL A C 1
ATOM 718 O O . VAL A 1 90 ? -0.535 -2.912 -3.137 1.00 85.50 90 VAL A O 1
ATOM 721 N N . GLY A 1 91 ? 0.778 -4.161 -4.435 1.00 86.19 91 GLY A N 1
ATOM 722 C CA . GLY A 1 91 ? 1.761 -3.123 -4.730 1.00 86.19 91 GLY A CA 1
ATOM 723 C C . GLY A 1 91 ? 1.690 -2.723 -6.190 1.00 86.19 91 GLY A C 1
ATOM 724 O O . GLY A 1 91 ? 1.919 -3.545 -7.068 1.00 86.19 91 GLY A O 1
ATOM 725 N N . GLY A 1 92 ? 1.399 -1.461 -6.473 1.00 85.75 92 GLY A N 1
ATOM 726 C CA . GLY A 1 92 ? 1.531 -0.903 -7.811 1.00 85.75 92 GLY A CA 1
ATOM 727 C C . GLY A 1 92 ? 2.886 -0.233 -8.001 1.00 85.75 92 GLY A C 1
ATOM 728 O O . GLY A 1 92 ? 3.417 0.393 -7.085 1.00 85.75 92 GLY A O 1
ATOM 729 N N . VAL A 1 93 ? 3.425 -0.296 -9.210 1.00 84.62 93 VAL A N 1
ATOM 730 C CA . VAL A 1 93 ? 4.595 0.479 -9.617 1.00 84.62 93 VAL A CA 1
ATOM 731 C C . VAL A 1 93 ? 4.263 1.217 -10.899 1.00 84.62 93 VAL A C 1
ATOM 733 O O . VAL A 1 93 ? 3.867 0.593 -11.881 1.00 84.62 93 VAL A O 1
ATOM 736 N N . SER A 1 94 ? 4.419 2.540 -10.898 1.00 83.19 94 SER A N 1
ATOM 737 C CA . SER A 1 94 ? 4.136 3.366 -12.068 1.00 83.19 94 SER A CA 1
ATOM 738 C C . SER A 1 94 ? 5.375 4.065 -12.598 1.00 83.19 94 SER A C 1
ATOM 740 O O . SER A 1 94 ? 6.030 4.822 -11.881 1.00 83.19 94 SER A O 1
ATOM 742 N N . SER A 1 95 ? 5.681 3.846 -13.877 1.00 72.38 95 SER A N 1
ATOM 743 C CA . SER A 1 95 ? 6.663 4.654 -14.595 1.00 72.38 95 SER A CA 1
ATOM 744 C C . SER A 1 95 ? 5.926 5.828 -15.234 1.00 72.38 95 SER A C 1
ATOM 746 O O . SER A 1 95 ? 5.139 5.648 -16.156 1.00 72.38 95 SER A O 1
ATOM 748 N N . ASN A 1 96 ? 6.145 7.030 -14.701 1.00 65.00 96 ASN A N 1
ATOM 749 C CA . ASN A 1 96 ? 5.602 8.296 -15.212 1.00 65.00 96 ASN A CA 1
ATOM 750 C C . ASN A 1 96 ? 4.071 8.481 -15.143 1.00 65.00 96 ASN A C 1
ATOM 752 O O . ASN A 1 96 ? 3.565 9.436 -15.719 1.00 65.00 96 ASN A O 1
ATOM 756 N N . GLY A 1 97 ? 3.341 7.650 -14.394 1.00 59.62 97 GLY A N 1
ATOM 757 C CA . GLY A 1 97 ? 1.916 7.863 -14.098 1.00 59.62 97 GLY A CA 1
ATOM 758 C C . GLY A 1 97 ? 0.929 7.264 -15.104 1.00 59.62 97 GLY A C 1
ATOM 759 O O . GLY A 1 97 ? -0.259 7.204 -14.790 1.00 59.62 97 GLY A O 1
ATOM 760 N N . ASP A 1 98 ? 1.402 6.785 -16.258 1.00 63.84 98 ASP A N 1
ATOM 761 C CA . ASP A 1 98 ? 0.535 6.298 -17.343 1.00 63.84 98 ASP A CA 1
ATOM 762 C C . ASP A 1 98 ? 0.292 4.784 -17.282 1.00 63.84 98 ASP A C 1
ATOM 764 O O . ASP A 1 98 ? -0.836 4.320 -17.444 1.00 63.84 98 ASP A O 1
ATOM 768 N N . GLU A 1 99 ? 1.337 4.001 -17.004 1.00 77.75 99 GLU A N 1
ATOM 769 C CA . GLU A 1 99 ? 1.247 2.547 -16.844 1.00 77.75 99 GLU A CA 1
ATOM 770 C C . GLU A 1 99 ? 1.508 2.193 -15.378 1.00 77.75 99 GLU A C 1
ATOM 772 O O . GLU A 1 99 ? 2.510 2.623 -14.795 1.00 77.75 99 GLU A O 1
ATOM 777 N N . VAL A 1 100 ? 0.599 1.428 -14.769 1.00 80.38 100 VAL A N 1
ATOM 778 C CA . VAL A 1 100 ? 0.771 0.861 -13.427 1.00 80.38 100 VAL A CA 1
ATOM 779 C C . VAL A 1 100 ? 0.885 -0.647 -13.569 1.00 80.38 100 VAL A C 1
ATOM 781 O O . VAL A 1 100 ? -0.028 -1.293 -14.075 1.00 80.38 100 VAL A O 1
ATOM 784 N N . ARG A 1 101 ? 1.998 -1.209 -13.101 1.00 85.62 101 ARG A N 1
ATOM 785 C CA . ARG A 1 101 ? 2.175 -2.656 -12.971 1.00 85.62 101 ARG A CA 1
ATOM 786 C C . ARG A 1 101 ? 1.857 -3.063 -11.553 1.00 85.62 101 ARG A C 1
ATOM 788 O O . ARG A 1 101 ? 2.396 -2.471 -10.621 1.00 85.62 101 ARG A O 1
ATOM 795 N N . PHE A 1 102 ? 0.987 -4.047 -11.401 1.00 86.56 102 PHE A N 1
ATOM 796 C CA . PHE A 1 102 ? 0.558 -4.519 -10.097 1.00 86.56 102 PHE A CA 1
ATOM 797 C C . PHE A 1 102 ? 1.297 -5.790 -9.717 1.00 86.56 102 PHE A C 1
ATOM 799 O O . PHE A 1 102 ? 1.649 -6.613 -10.560 1.00 86.56 102 PHE A O 1
ATOM 806 N N . PHE A 1 103 ? 1.509 -5.924 -8.423 1.00 89.62 103 PHE A N 1
ATOM 807 C CA . PHE A 1 103 ? 2.105 -7.072 -7.784 1.00 89.62 103 PHE A CA 1
ATOM 808 C C . PHE A 1 103 ? 1.267 -7.417 -6.561 1.00 89.62 103 PHE A C 1
ATOM 810 O O . PHE A 1 103 ? 0.694 -6.522 -5.935 1.00 89.62 103 PHE A O 1
ATOM 817 N N . VAL A 1 104 ? 1.202 -8.693 -6.218 1.00 88.44 104 VAL A N 1
ATOM 818 C CA . VAL A 1 104 ? 0.462 -9.191 -5.062 1.00 88.44 104 VAL A CA 1
ATOM 819 C C . VAL A 1 104 ? 1.411 -9.907 -4.120 1.00 88.44 104 VAL A C 1
ATOM 821 O O . VAL A 1 104 ? 2.239 -10.705 -4.546 1.00 88.44 104 VAL A O 1
ATOM 824 N N . SER A 1 105 ? 1.249 -9.617 -2.836 1.00 87.56 105 SER A N 1
ATOM 825 C CA . SER A 1 105 ? 1.752 -10.423 -1.732 1.00 87.56 105 SER A CA 1
ATOM 826 C C . SER A 1 105 ? 0.560 -11.160 -1.136 1.00 87.56 105 SER A C 1
ATOM 828 O O . SER A 1 105 ? -0.403 -10.528 -0.682 1.00 87.56 105 SER A O 1
ATOM 830 N N . LYS A 1 106 ? 0.596 -12.492 -1.202 1.00 84.81 106 LYS A N 1
ATOM 831 C CA . LYS A 1 106 ? -0.444 -13.340 -0.612 1.00 84.81 106 LYS A CA 1
ATOM 832 C C . LYS A 1 106 ? -0.182 -13.482 0.876 1.00 84.81 106 LYS A C 1
ATOM 834 O O . LYS A 1 106 ? 0.962 -13.689 1.273 1.00 84.81 106 LYS A O 1
ATOM 839 N N . PHE A 1 107 ? -1.231 -13.380 1.689 1.00 80.62 107 PHE A N 1
ATOM 840 C CA . PHE A 1 107 ? -1.114 -13.494 3.152 1.00 80.62 107 PHE A CA 1
ATOM 841 C C . PHE A 1 107 ? -0.025 -12.585 3.760 1.00 80.62 107 PHE A C 1
ATOM 843 O O . PHE A 1 107 ? 0.658 -12.973 4.701 1.00 80.62 107 PHE A O 1
ATOM 850 N N . GLY A 1 108 ? 0.202 -11.405 3.174 1.00 70.62 108 GLY A N 1
ATOM 851 C CA . GLY A 1 108 ? 1.208 -10.455 3.652 1.00 70.62 108 GLY A CA 1
ATOM 852 C C . GLY A 1 108 ? 2.674 -10.914 3.570 1.00 70.62 108 GLY A C 1
ATOM 853 O O . GLY A 1 108 ? 3.533 -10.226 4.134 1.00 70.62 108 GLY A O 1
ATOM 854 N N . ASP A 1 109 ? 2.984 -12.022 2.882 1.00 80.69 109 ASP A N 1
ATOM 855 C CA . ASP A 1 109 ? 4.358 -12.489 2.680 1.00 80.69 109 ASP A CA 1
ATOM 856 C C . ASP A 1 109 ? 5.115 -11.542 1.736 1.00 80.69 109 ASP A C 1
ATOM 858 O O . ASP A 1 109 ? 4.848 -11.462 0.535 1.00 80.69 109 ASP A O 1
ATOM 862 N N . LEU A 1 110 ? 6.047 -10.770 2.295 1.00 78.25 110 LEU A N 1
ATOM 863 C CA . LEU A 1 110 ? 6.855 -9.821 1.534 1.00 78.25 110 LEU A CA 1
ATOM 864 C C . LEU A 1 110 ? 7.983 -10.494 0.755 1.00 78.25 110 LEU A C 1
ATOM 866 O O . LEU A 1 110 ? 8.584 -9.817 -0.080 1.00 78.25 110 LEU A O 1
ATOM 870 N N . ASP A 1 111 ? 8.307 -11.755 1.041 1.00 82.50 111 ASP A N 1
ATOM 871 C CA . ASP A 1 111 ? 9.346 -12.506 0.343 1.00 82.50 111 ASP A CA 1
ATOM 872 C C . ASP A 1 111 ? 8.841 -13.140 -0.950 1.00 82.50 111 ASP A C 1
ATOM 874 O O . ASP A 1 111 ? 9.636 -13.281 -1.885 1.00 82.50 111 ASP A O 1
ATOM 878 N N . ASP A 1 112 ? 7.534 -13.391 -1.038 1.00 83.44 112 ASP A N 1
ATOM 879 C CA . ASP A 1 112 ? 6.855 -13.921 -2.219 1.00 83.44 112 ASP A CA 1
ATOM 880 C C . ASP A 1 112 ? 5.902 -12.883 -2.838 1.00 83.44 112 ASP A C 1
ATOM 882 O O . ASP A 1 112 ? 4.724 -12.764 -2.489 1.00 83.44 112 ASP A O 1
ATOM 886 N N . VAL A 1 113 ? 6.449 -12.078 -3.754 1.00 86.88 113 VAL A N 1
ATOM 887 C CA . VAL A 1 113 ? 5.710 -11.037 -4.476 1.00 86.88 113 VAL A CA 1
ATOM 888 C C . VAL A 1 113 ? 5.557 -11.443 -5.939 1.00 86.88 113 VAL A C 1
ATOM 890 O O . VAL A 1 113 ? 6.525 -11.473 -6.699 1.00 86.88 113 VAL A O 1
ATOM 893 N N . GLU A 1 114 ? 4.320 -11.698 -6.355 1.00 88.38 114 GLU A N 1
ATOM 894 C CA . GLU A 1 114 ? 3.988 -12.139 -7.710 1.00 88.38 114 GLU A CA 1
ATOM 895 C C . GLU A 1 114 ? 3.521 -10.959 -8.574 1.00 88.38 114 GLU A C 1
ATOM 897 O O . GLU A 1 114 ? 2.725 -10.126 -8.137 1.00 88.38 114 GLU A O 1
ATOM 902 N N . GLY A 1 115 ? 3.987 -10.883 -9.823 1.00 85.44 115 GLY A N 1
ATOM 903 C CA . GLY A 1 115 ? 3.472 -9.923 -10.802 1.00 85.44 115 GLY A CA 1
ATOM 904 C C . GLY A 1 115 ? 2.069 -10.304 -11.277 1.00 85.44 115 GLY A C 1
ATOM 905 O O . GLY A 1 115 ? 1.799 -11.469 -11.556 1.00 85.44 115 GLY A O 1
ATOM 906 N N . VAL A 1 116 ? 1.183 -9.317 -11.400 1.00 84.06 116 VAL A N 1
ATOM 907 C CA . VAL A 1 116 ? -0.188 -9.512 -11.884 1.00 84.06 116 VAL A CA 1
ATOM 908 C C . VAL A 1 116 ? -0.245 -9.200 -13.378 1.00 84.06 116 VAL A C 1
ATOM 910 O O . VAL A 1 116 ? 0.084 -8.088 -13.794 1.00 84.06 116 VAL A O 1
ATOM 913 N N . GLU A 1 117 ? -0.673 -10.173 -14.183 1.00 76.31 117 GLU A N 1
ATOM 914 C CA . GLU A 1 117 ? -0.787 -10.015 -15.642 1.00 76.31 117 GLU A CA 1
ATOM 915 C C . GLU A 1 117 ? -2.032 -9.216 -16.056 1.00 76.31 117 GLU A C 1
ATOM 917 O O . GLU A 1 117 ? -1.984 -8.457 -17.023 1.00 76.31 117 GLU A O 1
ATOM 922 N N . GLU A 1 118 ? -3.133 -9.341 -15.311 1.00 70.75 118 GLU A N 1
ATOM 923 C CA . GLU A 1 118 ? -4.403 -8.680 -15.613 1.00 70.75 118 GLU A CA 1
ATOM 924 C C . GLU A 1 118 ? -5.122 -8.239 -14.331 1.00 70.75 118 GLU A C 1
ATOM 926 O O . GLU A 1 118 ? -5.244 -8.999 -13.371 1.00 70.75 118 GLU A O 1
ATOM 931 N N . VAL A 1 119 ? -5.629 -7.004 -14.327 1.00 66.94 119 VAL A N 1
ATOM 932 C CA . VAL A 1 119 ? -6.498 -6.483 -13.266 1.00 66.94 119 VAL A CA 1
ATOM 933 C C . VAL A 1 119 ? -7.911 -6.370 -13.816 1.00 66.94 119 VAL A C 1
ATOM 935 O O . VAL A 1 119 ? -8.190 -5.525 -14.666 1.00 66.94 119 VAL A O 1
ATOM 938 N N . VAL A 1 120 ? -8.808 -7.213 -13.309 1.00 66.19 120 VAL A N 1
ATOM 939 C CA . VAL A 1 120 ? -10.220 -7.215 -13.696 1.00 66.19 120 VAL A CA 1
ATOM 940 C C . VAL A 1 120 ? -11.031 -6.462 -12.647 1.00 66.19 120 VAL A C 1
ATOM 942 O O . VAL A 1 120 ? -11.078 -6.848 -11.479 1.00 66.19 120 VAL A O 1
ATOM 945 N N . TYR A 1 121 ? -11.706 -5.394 -13.068 1.00 61.72 121 TYR A N 1
ATOM 946 C CA . TYR A 1 121 ? -12.703 -4.716 -12.245 1.00 61.72 121 TYR A CA 1
ATOM 947 C C . TYR A 1 121 ? -14.024 -5.471 -12.379 1.00 61.72 121 TYR A C 1
ATOM 949 O O . TYR A 1 121 ? -14.685 -5.404 -13.413 1.00 61.72 121 TYR A O 1
ATOM 957 N N . ALA A 1 122 ? -14.384 -6.246 -11.357 1.00 54.81 122 ALA A N 1
ATOM 958 C CA . ALA A 1 122 ? -15.663 -6.941 -11.344 1.00 54.81 122 ALA A CA 1
ATOM 959 C C . ALA A 1 122 ? -16.787 -5.952 -11.004 1.00 54.81 122 ALA A C 1
ATOM 961 O O . ALA A 1 122 ? -16.853 -5.461 -9.877 1.00 54.81 122 ALA A O 1
ATOM 962 N N . GLU A 1 123 ? -17.689 -5.696 -11.953 1.00 47.47 123 GLU A N 1
ATOM 963 C CA . GLU A 1 123 ? -18.969 -5.046 -11.665 1.00 47.47 123 GLU A CA 1
ATOM 964 C C . GLU A 1 123 ? -19.795 -5.995 -10.783 1.00 47.47 123 GLU A C 1
ATOM 966 O O . GLU A 1 123 ? -20.185 -7.090 -11.205 1.00 47.47 123 GLU A O 1
ATOM 971 N N . LYS A 1 124 ? -20.051 -5.612 -9.526 1.00 46.78 124 LYS A N 1
ATOM 972 C CA . LYS A 1 124 ? -21.035 -6.327 -8.707 1.00 46.78 124 LYS A CA 1
ATOM 973 C C . LYS A 1 124 ? -22.427 -5.956 -9.212 1.00 46.78 124 LYS A C 1
ATOM 975 O O . LYS A 1 124 ? -22.981 -4.935 -8.817 1.00 46.78 124 LYS A O 1
ATOM 980 N N . PHE A 1 125 ? -23.008 -6.805 -10.054 1.00 39.44 125 PHE A N 1
ATOM 981 C CA . PHE A 1 125 ? -24.445 -6.767 -10.315 1.00 39.44 125 PHE A CA 1
ATOM 982 C C . PHE A 1 125 ? -25.184 -7.079 -9.004 1.00 39.44 125 PHE A C 1
ATOM 984 O O . PHE A 1 125 ? -25.048 -8.178 -8.462 1.00 39.44 125 PHE A O 1
ATOM 991 N N . VAL A 1 126 ? -25.897 -6.079 -8.479 1.00 44.00 126 VAL A N 1
ATOM 992 C CA . VAL A 1 126 ? -26.860 -6.215 -7.372 1.00 44.00 126 VAL A CA 1
ATOM 993 C C . VAL A 1 126 ? -28.170 -6.775 -7.908 1.00 44.00 126 VAL A C 1
ATOM 995 O O . VAL A 1 126 ? -28.619 -6.282 -8.968 1.00 44.00 126 VAL A O 1
#

Radius of gyration: 14.04 Å; chains: 1; bounding box: 45×29×31 Å

Secondary structure (DSSP, 8-state):
---EEEEEESS-S--EEEEPPEETTEEEEE-HHHHHHHHHHHHTTTEEEEEEEEEPPTTS-HHHHHHHHHHHHHHHHHHHHS--TTS-EEEEEEETTTEEEEEEEGGG-SS-EEEPS---------